Protein AF-A0A6A6HB95-F1 (afdb_monomer_lite)

Sequence (115 aa):
MAWLGVSHELHCIKMLRQWNYRDHYHPNLSESDHVHWDIHADHCLELLRSAALCHADTTLTTFRWDQKPKPMLNTKLAPHKCVKWQPLIASLEHRVVSEREMQNLINPLLLRESH

pLDDT: mean 89.29, std 9.5, range [40.06, 98.38]

Structure (mmCIF, N/CA/C/O backbone):
data_AF-A0A6A6HB95-F1
#
_entry.id   AF-A0A6A6HB95-F1
#
loop_
_atom_site.group_PDB
_atom_site.id
_atom_site.type_symbol
_atom_site.label_atom_id
_atom_site.label_alt_id
_atom_site.label_comp_id
_atom_site.label_asym_id
_atom_site.label_entity_id
_atom_site.label_seq_id
_atom_site.pdbx_PDB_ins_code
_atom_site.Cartn_x
_atom_site.Cartn_y
_atom_site.Cartn_z
_atom_site.occupancy
_atom_site.B_iso_or_equiv
_atom_site.auth_seq_id
_atom_site.auth_comp_id
_atom_site.auth_asym_id
_atom_site.auth_atom_id
_atom_site.pdbx_PDB_model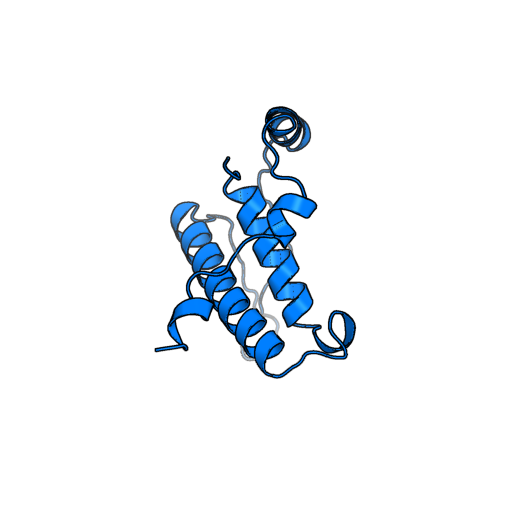_num
ATOM 1 N N . MET A 1 1 ? 20.758 -1.730 3.044 1.00 69.88 1 MET A N 1
ATOM 2 C CA . MET A 1 1 ? 19.669 -0.741 2.876 1.00 69.88 1 MET A CA 1
ATOM 3 C C . MET A 1 1 ? 18.345 -1.437 3.145 1.00 69.88 1 MET A C 1
ATOM 5 O O . MET A 1 1 ? 18.284 -2.639 2.915 1.00 69.88 1 MET A O 1
ATOM 9 N N . ALA A 1 2 ? 17.333 -0.743 3.671 1.00 80.44 2 ALA A N 1
ATOM 10 C CA . ALA A 1 2 ? 16.044 -1.354 4.004 1.00 80.44 2 ALA A CA 1
ATOM 11 C C . ALA A 1 2 ? 14.907 -0.325 3.962 1.00 80.44 2 ALA A C 1
ATOM 13 O O . ALA A 1 2 ? 15.114 0.842 4.289 1.00 80.44 2 ALA A O 1
ATOM 14 N N . TRP A 1 3 ? 13.707 -0.778 3.606 1.00 86.19 3 TRP A N 1
ATOM 15 C CA . TRP A 1 3 ? 12.466 -0.019 3.747 1.00 86.19 3 TRP A CA 1
ATOM 16 C C . TRP A 1 3 ? 11.720 -0.444 5.010 1.00 86.19 3 TRP A C 1
ATOM 18 O O . TRP A 1 3 ? 11.772 -1.609 5.406 1.00 86.19 3 TRP A O 1
ATOM 28 N N . LEU A 1 4 ? 10.988 0.490 5.625 1.00 90.50 4 LEU A N 1
ATOM 29 C CA . LEU A 1 4 ? 9.942 0.096 6.567 1.00 90.50 4 LEU A CA 1
ATOM 30 C C . LEU A 1 4 ? 8.796 -0.580 5.808 1.00 90.50 4 LEU A C 1
ATOM 32 O O . LEU A 1 4 ? 8.538 -0.241 4.652 1.00 90.50 4 LEU A O 1
ATOM 36 N N . GLY A 1 5 ? 8.062 -1.467 6.490 1.00 92.19 5 GLY A N 1
ATOM 37 C CA . GLY A 1 5 ? 6.896 -2.154 5.919 1.00 92.19 5 GLY A CA 1
ATOM 38 C C . GLY A 1 5 ? 5.918 -1.189 5.246 1.00 92.19 5 GLY A C 1
ATOM 39 O O . GLY A 1 5 ? 5.620 -1.353 4.070 1.00 92.19 5 GLY A O 1
ATOM 40 N N . VAL A 1 6 ? 5.561 -0.088 5.920 1.00 92.88 6 VAL A N 1
ATOM 41 C CA . VAL A 1 6 ? 4.650 0.936 5.374 1.00 92.88 6 VAL A CA 1
ATOM 42 C C . VAL A 1 6 ? 5.148 1.578 4.074 1.00 92.88 6 VAL A C 1
ATOM 44 O O . VAL A 1 6 ? 4.347 1.921 3.210 1.00 92.88 6 VAL A O 1
ATOM 47 N N . SER A 1 7 ? 6.464 1.726 3.890 1.00 91.31 7 SER A N 1
ATOM 48 C CA . SER A 1 7 ? 7.022 2.247 2.637 1.00 91.31 7 SER A CA 1
ATOM 49 C C . SER A 1 7 ? 6.813 1.252 1.496 1.00 91.31 7 SER A C 1
ATOM 51 O O . SER A 1 7 ? 6.429 1.653 0.399 1.00 91.31 7 SER A O 1
ATOM 53 N N . HIS A 1 8 ? 6.999 -0.044 1.764 1.00 92.25 8 HIS A N 1
ATOM 54 C CA . HIS A 1 8 ? 6.765 -1.084 0.768 1.00 92.25 8 HIS A CA 1
ATOM 55 C C . HIS A 1 8 ? 5.268 -1.281 0.485 1.00 92.25 8 HIS A C 1
ATOM 57 O O . HIS A 1 8 ? 4.881 -1.391 -0.673 1.00 92.25 8 HIS A O 1
ATOM 63 N N . GLU A 1 9 ? 4.412 -1.236 1.506 1.00 96.12 9 GLU A N 1
ATOM 64 C CA . GLU A 1 9 ? 2.953 -1.282 1.348 1.00 96.12 9 GLU A CA 1
ATOM 65 C C . GLU A 1 9 ? 2.450 -0.125 0.464 1.00 96.12 9 GLU A C 1
ATOM 67 O O . GLU A 1 9 ? 1.707 -0.350 -0.491 1.00 96.12 9 GLU A O 1
ATOM 72 N N . LEU A 1 10 ? 2.905 1.111 0.712 1.00 95.06 10 LEU A N 1
ATOM 73 C CA . LEU A 1 10 ? 2.531 2.278 -0.100 1.00 95.06 10 LEU A CA 1
ATOM 74 C C . LEU A 1 10 ? 3.062 2.197 -1.537 1.00 95.06 10 LEU A C 1
ATOM 76 O O . LEU A 1 10 ? 2.351 2.576 -2.472 1.00 95.06 10 LEU A O 1
ATOM 80 N N . HIS A 1 11 ? 4.279 1.679 -1.729 1.00 92.81 11 HIS A N 1
ATOM 81 C CA . HIS A 1 11 ? 4.803 1.354 -3.059 1.00 92.81 11 HIS A CA 1
ATOM 82 C C . HIS A 1 11 ? 3.896 0.350 -3.775 1.00 92.81 11 HIS A C 1
ATOM 84 O O . HIS A 1 11 ? 3.470 0.610 -4.897 1.00 92.81 11 HIS A O 1
ATOM 90 N N . CYS A 1 12 ? 3.515 -0.743 -3.109 1.00 96.69 12 CYS A N 1
ATOM 91 C CA . CYS A 1 12 ? 2.628 -1.759 -3.675 1.00 96.69 12 CYS A CA 1
ATOM 92 C C . CYS A 1 12 ? 1.272 -1.170 -4.085 1.00 96.69 12 CYS A C 1
ATOM 94 O O . CYS A 1 12 ? 0.794 -1.428 -5.187 1.00 96.69 12 CYS A O 1
ATOM 96 N N . ILE A 1 13 ? 0.678 -0.313 -3.248 1.00 98.12 13 ILE A N 1
ATOM 97 C CA . ILE A 1 13 ? -0.579 0.381 -3.569 1.00 98.12 13 ILE A CA 1
ATOM 98 C C . ILE A 1 13 ? -0.422 1.265 -4.816 1.00 98.12 13 ILE A C 1
ATOM 100 O O . ILE A 1 13 ? -1.295 1.260 -5.688 1.00 98.12 13 ILE A O 1
ATOM 104 N N . LYS A 1 14 ? 0.685 2.013 -4.934 1.00 96.19 14 LYS A N 1
ATOM 105 C CA . LYS A 1 14 ? 0.984 2.826 -6.125 1.00 96.19 14 LYS A CA 1
ATOM 106 C C . LYS A 1 14 ? 1.101 1.949 -7.376 1.00 96.19 14 LYS A C 1
ATOM 108 O O . LYS A 1 14 ? 0.469 2.277 -8.379 1.00 96.19 14 LYS A O 1
ATOM 113 N N . MET A 1 15 ? 1.856 0.852 -7.306 1.00 95.06 15 MET A N 1
ATOM 114 C CA . MET A 1 15 ? 2.068 -0.067 -8.431 1.00 95.06 15 MET A CA 1
ATOM 115 C C . MET A 1 15 ? 0.758 -0.711 -8.888 1.00 95.06 15 MET A C 1
ATOM 117 O O . MET A 1 15 ? 0.427 -0.652 -10.068 1.00 95.06 15 MET A O 1
ATOM 121 N N . LEU A 1 16 ? -0.050 -1.227 -7.957 1.00 97.75 16 LEU A N 1
ATOM 122 C CA . LEU A 1 16 ? -1.357 -1.813 -8.272 1.00 97.75 16 LEU A CA 1
ATOM 123 C C . LEU A 1 16 ? -2.320 -0.786 -8.870 1.00 97.75 16 LEU A C 1
ATOM 125 O O . LEU A 1 16 ? -3.060 -1.097 -9.802 1.00 97.75 16 LEU A O 1
ATOM 129 N N . ARG A 1 17 ? -2.296 0.463 -8.385 1.00 97.62 17 ARG A N 1
ATOM 130 C CA . ARG A 1 17 ? -3.083 1.545 -8.988 1.00 97.62 17 ARG A CA 1
ATOM 131 C C . ARG A 1 17 ? -2.638 1.815 -10.424 1.00 97.62 17 ARG A C 1
ATOM 133 O O . ARG A 1 17 ? -3.493 1.972 -11.288 1.00 97.62 17 ARG A O 1
ATOM 140 N N . GLN A 1 18 ? -1.334 1.883 -10.683 1.00 96.06 18 GLN A N 1
ATOM 141 C CA . GLN A 1 18 ? -0.813 2.087 -12.035 1.00 96.06 18 GLN A CA 1
ATOM 142 C C . GLN A 1 18 ? -1.162 0.919 -12.959 1.00 96.06 18 GLN A C 1
ATOM 144 O O . GLN A 1 18 ? -1.604 1.162 -14.078 1.00 96.06 18 GLN A O 1
ATOM 149 N N . TRP A 1 19 ? -1.095 -0.317 -12.462 1.00 96.25 19 TRP A N 1
ATOM 150 C CA . TRP A 1 19 ? -1.485 -1.509 -13.213 1.00 96.25 19 TRP A CA 1
ATOM 151 C C . TRP A 1 19 ? -2.985 -1.554 -13.546 1.00 96.25 19 TRP A C 1
ATOM 153 O O . TRP A 1 19 ? -3.379 -1.844 -14.678 1.00 96.25 19 TRP A O 1
ATOM 163 N N . ASN A 1 20 ? -3.844 -1.174 -12.593 1.00 97.06 20 ASN A N 1
ATOM 164 C CA . ASN A 1 20 ? -5.290 -1.087 -12.816 1.00 97.06 20 ASN A CA 1
ATOM 165 C C . ASN A 1 20 ? -5.661 -0.046 -13.889 1.00 97.06 20 ASN A C 1
ATOM 167 O O . ASN A 1 20 ? -6.658 -0.206 -14.586 1.00 97.06 20 ASN A O 1
ATOM 171 N N . TYR A 1 21 ? -4.853 1.006 -14.035 1.00 96.56 21 TYR A N 1
ATOM 172 C CA . TYR A 1 21 ? -5.017 2.049 -15.051 1.00 96.56 21 TYR A CA 1
ATOM 173 C C . TYR A 1 21 ? -3.851 2.043 -16.053 1.00 96.56 21 TYR A C 1
ATOM 175 O O . TYR A 1 21 ? -3.365 3.105 -16.454 1.00 96.56 21 TYR A O 1
ATOM 183 N N . ARG A 1 22 ? -3.383 0.849 -16.440 1.00 95.12 22 ARG A N 1
ATOM 184 C CA . ARG A 1 22 ? -2.190 0.676 -17.286 1.00 95.12 22 ARG A CA 1
ATOM 185 C C . ARG A 1 22 ? -2.285 1.393 -18.628 1.00 95.12 22 ARG A C 1
ATOM 187 O O . ARG A 1 22 ? -1.294 1.962 -19.051 1.00 95.12 22 ARG A O 1
ATOM 194 N N . ASP A 1 23 ? -3.468 1.492 -19.228 1.00 94.31 23 ASP A N 1
ATOM 195 C CA . ASP A 1 23 ? -3.642 2.206 -20.503 1.00 94.31 23 ASP A CA 1
ATOM 196 C C . ASP A 1 23 ? -3.293 3.703 -20.382 1.00 94.31 23 ASP A C 1
ATOM 198 O O . ASP A 1 23 ? -2.875 4.336 -21.347 1.00 94.31 23 ASP A O 1
ATOM 202 N N . HIS A 1 24 ? -3.437 4.279 -19.182 1.00 95.38 24 HIS A N 1
ATOM 203 C CA . HIS A 1 24 ? -3.071 5.666 -18.897 1.00 95.38 24 HIS A CA 1
ATOM 204 C C . HIS A 1 24 ? -1.606 5.813 -18.463 1.00 95.38 24 HIS A C 1
ATOM 206 O O . HIS A 1 24 ? -0.930 6.744 -18.895 1.00 95.38 24 HIS A O 1
ATOM 212 N N . TYR A 1 25 ? -1.118 4.926 -17.591 1.00 94.62 25 TYR A N 1
ATOM 213 C CA . TYR A 1 25 ? 0.228 5.036 -17.010 1.00 94.62 25 TYR A CA 1
ATOM 214 C C . TYR A 1 25 ? 1.329 4.405 -17.869 1.00 94.62 25 TYR A C 1
ATOM 216 O O . TYR A 1 25 ? 2.488 4.806 -17.773 1.00 94.62 25 TYR A O 1
ATOM 224 N N . HIS A 1 26 ? 0.966 3.444 -18.712 1.00 93.00 26 HIS A N 1
ATOM 225 C CA . HIS A 1 26 ? 1.865 2.612 -19.498 1.00 93.00 26 HIS A CA 1
ATOM 226 C C . HIS A 1 26 ? 1.280 2.320 -20.900 1.00 93.00 26 HIS A C 1
ATOM 228 O O . HIS A 1 26 ? 1.083 1.161 -21.259 1.00 93.00 26 HIS A O 1
ATOM 234 N N . PRO A 1 27 ? 0.998 3.352 -21.722 1.00 90.44 27 PRO A N 1
ATOM 235 C CA . PRO A 1 27 ? 0.258 3.195 -22.980 1.00 90.44 27 PRO A CA 1
ATOM 236 C C . PRO A 1 27 ? 0.963 2.358 -24.065 1.00 90.44 27 PRO A C 1
ATOM 238 O O . PRO A 1 27 ? 0.342 2.053 -25.074 1.00 90.44 27 PRO A O 1
ATOM 241 N N . ASN A 1 28 ? 2.239 1.997 -23.886 1.00 93.31 28 ASN A N 1
ATOM 242 C CA . ASN A 1 28 ? 3.064 1.316 -24.892 1.00 93.31 28 ASN A CA 1
ATOM 243 C C . ASN A 1 28 ? 3.948 0.220 -24.266 1.00 93.31 28 ASN A C 1
ATOM 245 O O . ASN A 1 28 ? 5.161 0.214 -24.472 1.00 93.31 28 ASN A O 1
ATOM 249 N N . LEU A 1 29 ? 3.371 -0.658 -23.443 1.00 92.12 29 LEU A N 1
ATOM 250 C CA . LEU A 1 29 ? 4.117 -1.781 -22.867 1.00 92.12 29 LEU A CA 1
ATOM 251 C C . LEU A 1 29 ? 4.441 -2.821 -23.941 1.00 92.12 29 LEU A C 1
ATOM 253 O O . LEU A 1 29 ? 3.590 -3.179 -24.754 1.00 92.12 29 LEU A O 1
ATOM 257 N N . SER A 1 30 ? 5.674 -3.321 -23.927 1.00 93.62 30 SER A N 1
ATOM 258 C CA . SER A 1 30 ? 6.018 -4.543 -24.653 1.00 93.62 30 SER A CA 1
ATOM 259 C C . SER A 1 30 ? 5.439 -5.776 -23.948 1.00 93.62 30 SER A C 1
ATOM 261 O O . SER A 1 30 ? 5.085 -5.717 -22.770 1.00 93.62 30 SER A O 1
ATOM 263 N N . GLU A 1 31 ? 5.394 -6.922 -24.634 1.00 91.31 31 GLU A N 1
ATOM 264 C CA . GLU A 1 31 ? 5.013 -8.215 -24.034 1.00 91.31 31 GLU A CA 1
ATOM 265 C C . GLU A 1 31 ? 5.851 -8.526 -22.778 1.00 91.31 31 GLU A C 1
ATOM 267 O O . GLU A 1 31 ? 5.319 -8.904 -21.737 1.00 91.31 31 GLU A O 1
ATOM 272 N N . SER A 1 32 ? 7.165 -8.286 -22.839 1.00 89.38 32 SER A N 1
ATOM 273 C CA . SER A 1 32 ? 8.059 -8.470 -21.692 1.00 89.38 32 SER A CA 1
ATOM 274 C C . SER A 1 32 ? 7.754 -7.515 -20.542 1.00 89.38 32 SER A C 1
ATOM 276 O O . SER A 1 32 ? 7.860 -7.908 -19.380 1.00 89.38 32 SER A O 1
ATOM 278 N N . ASP A 1 33 ? 7.348 -6.276 -20.838 1.00 90.88 33 ASP A N 1
ATOM 279 C CA . ASP A 1 33 ? 6.957 -5.348 -19.780 1.00 90.88 33 ASP A CA 1
ATOM 280 C C . ASP A 1 33 ? 5.642 -5.798 -19.134 1.00 90.88 33 ASP A C 1
ATOM 282 O O . ASP A 1 33 ? 5.513 -5.732 -17.915 1.00 90.88 33 ASP A O 1
ATOM 286 N N . HIS A 1 34 ? 4.687 -6.308 -19.918 1.00 92.31 34 HIS A N 1
ATOM 287 C CA . HIS A 1 34 ? 3.447 -6.879 -19.387 1.00 92.31 34 HIS A CA 1
ATOM 288 C C . HIS A 1 34 ? 3.727 -8.006 -18.387 1.00 92.31 34 HIS A C 1
ATOM 290 O O . HIS A 1 34 ? 3.246 -7.939 -17.257 1.00 92.31 34 HIS A O 1
ATOM 296 N N . VAL A 1 35 ? 4.579 -8.970 -18.750 1.00 91.38 35 VAL A N 1
ATOM 297 C CA . VAL A 1 35 ? 4.988 -10.062 -17.849 1.00 91.38 35 VAL A CA 1
ATOM 298 C C . VAL A 1 35 ? 5.658 -9.523 -16.580 1.00 91.38 35 VAL A C 1
ATOM 300 O O . VAL A 1 35 ? 5.339 -9.964 -15.474 1.00 91.38 35 VAL A O 1
ATOM 303 N N . HIS A 1 36 ? 6.554 -8.536 -16.706 1.00 90.31 36 HIS A N 1
ATOM 304 C CA . HIS A 1 36 ? 7.179 -7.892 -15.548 1.00 90.31 36 HIS A CA 1
ATOM 305 C C . HIS A 1 36 ? 6.137 -7.284 -14.598 1.00 90.31 36 HIS A C 1
ATOM 307 O O . HIS A 1 36 ? 6.210 -7.496 -13.386 1.00 90.31 36 HIS A O 1
ATOM 313 N N . TRP A 1 37 ? 5.169 -6.541 -15.139 1.00 93.19 37 TRP A N 1
ATOM 314 C CA . TRP A 1 37 ? 4.121 -5.885 -14.359 1.00 93.19 37 TRP A CA 1
ATOM 315 C C . TRP A 1 37 ? 3.155 -6.872 -13.708 1.00 93.19 37 TRP A C 1
ATOM 317 O O . TRP A 1 37 ? 2.777 -6.648 -12.559 1.00 93.19 37 TRP A O 1
ATOM 327 N N . ASP A 1 38 ? 2.806 -7.967 -14.382 1.00 93.00 38 ASP A N 1
ATOM 328 C CA . ASP A 1 38 ? 1.961 -9.022 -13.815 1.00 93.00 38 ASP A CA 1
ATOM 329 C C . ASP A 1 38 ? 2.639 -9.712 -12.626 1.00 93.00 38 ASP A C 1
ATOM 331 O O . ASP A 1 38 ? 2.041 -9.841 -11.555 1.00 93.00 38 ASP A O 1
ATOM 335 N N . ILE A 1 39 ? 3.920 -10.072 -12.764 1.00 93.31 39 ILE A N 1
ATOM 336 C CA . ILE A 1 39 ? 4.714 -10.640 -11.663 1.00 93.31 39 ILE A CA 1
ATOM 337 C C . ILE A 1 39 ? 4.819 -9.644 -10.500 1.00 93.31 39 ILE A C 1
ATOM 339 O O . ILE A 1 39 ? 4.715 -10.027 -9.332 1.00 93.31 39 ILE A O 1
ATOM 343 N N . HIS A 1 40 ? 5.020 -8.354 -10.794 1.00 93.19 40 HIS A N 1
ATOM 344 C CA . HIS A 1 40 ? 5.080 -7.326 -9.754 1.00 93.19 40 HIS A CA 1
ATOM 345 C C . HIS A 1 40 ? 3.723 -7.175 -9.056 1.00 93.19 40 HIS A C 1
ATOM 347 O O . HIS A 1 40 ? 3.671 -7.113 -7.829 1.00 93.19 40 HIS A O 1
ATOM 353 N N . ALA A 1 41 ? 2.617 -7.171 -9.800 1.00 95.94 41 ALA A N 1
ATOM 354 C CA . ALA A 1 41 ? 1.276 -7.077 -9.236 1.00 95.94 41 ALA A CA 1
ATOM 355 C C . ALA A 1 41 ? 0.968 -8.248 -8.287 1.00 95.94 41 ALA A C 1
ATOM 357 O O . ALA A 1 41 ? 0.478 -8.009 -7.182 1.00 95.94 41 ALA A O 1
ATOM 358 N N . ASP A 1 42 ? 1.315 -9.482 -8.666 1.00 95.94 42 ASP A N 1
ATOM 359 C CA . ASP A 1 42 ? 1.159 -10.667 -7.812 1.00 95.94 42 ASP A CA 1
ATOM 360 C C . ASP A 1 42 ? 1.986 -10.552 -6.518 1.00 95.94 42 ASP A C 1
ATOM 362 O O . ASP A 1 42 ? 1.453 -10.680 -5.412 1.00 95.94 42 ASP A O 1
ATOM 366 N N . HIS A 1 43 ? 3.262 -10.161 -6.633 1.00 95.06 43 HIS A N 1
ATOM 367 C CA . HIS A 1 43 ? 4.121 -9.886 -5.477 1.00 95.06 43 HIS A CA 1
ATOM 368 C C . HIS A 1 43 ? 3.527 -8.822 -4.540 1.00 95.06 43 HIS A C 1
ATOM 370 O O . HIS A 1 43 ? 3.529 -8.987 -3.317 1.00 95.06 43 HIS A O 1
ATOM 376 N N . CYS A 1 44 ? 3.007 -7.727 -5.104 1.00 97.31 44 CYS A N 1
ATOM 377 C CA . CYS A 1 44 ? 2.376 -6.652 -4.345 1.00 97.31 44 CYS A CA 1
ATOM 378 C C . CYS A 1 44 ? 1.133 -7.133 -3.591 1.00 97.31 44 CYS A C 1
ATOM 380 O O . CYS A 1 44 ? 0.945 -6.766 -2.430 1.00 97.31 44 CYS A O 1
ATOM 382 N N . LEU A 1 45 ? 0.285 -7.944 -4.230 1.00 98.31 45 LEU A N 1
ATOM 383 C CA . LEU A 1 45 ? -0.910 -8.504 -3.600 1.00 98.31 45 LEU A CA 1
ATOM 384 C C . LEU A 1 45 ? -0.546 -9.429 -2.441 1.00 98.31 45 LEU A C 1
ATOM 386 O O . LEU A 1 45 ? -1.127 -9.304 -1.361 1.00 98.31 45 LEU A O 1
ATOM 390 N N . GLU A 1 46 ? 0.441 -10.302 -2.626 1.00 97.94 46 GLU A N 1
ATOM 391 C CA . GLU A 1 46 ? 0.870 -11.225 -1.579 1.00 97.94 46 GLU A CA 1
ATOM 392 C C . GLU A 1 46 ? 1.506 -10.494 -0.390 1.00 97.94 46 GLU A C 1
ATOM 394 O O . GLU A 1 46 ? 1.221 -10.808 0.770 1.00 97.94 46 GLU A O 1
ATOM 399 N N . LEU A 1 47 ? 2.293 -9.447 -0.656 1.00 97.81 47 LEU A N 1
ATOM 400 C CA . LEU A 1 47 ? 2.846 -8.604 0.397 1.00 97.81 47 LEU A CA 1
ATOM 401 C C . LEU A 1 47 ? 1.751 -7.914 1.212 1.00 97.81 47 LEU A C 1
ATOM 403 O O . LEU A 1 47 ? 1.778 -7.962 2.444 1.00 97.81 47 LEU A O 1
ATOM 407 N N . LEU A 1 48 ? 0.782 -7.284 0.542 1.00 98.38 48 LEU A N 1
ATOM 408 C CA . LEU A 1 48 ? -0.323 -6.594 1.208 1.00 98.38 48 LEU A CA 1
ATOM 409 C C . LEU A 1 48 ? -1.203 -7.574 1.992 1.00 98.38 48 LEU A C 1
ATOM 411 O O . LEU A 1 48 ? -1.604 -7.270 3.116 1.00 98.38 48 LEU A O 1
ATOM 415 N N . ARG A 1 49 ? -1.453 -8.773 1.450 1.00 98.06 49 ARG A N 1
ATOM 416 C CA . ARG A 1 49 ? -2.161 -9.853 2.150 1.00 98.06 49 ARG A CA 1
ATOM 417 C C . ARG A 1 49 ? -1.422 -10.256 3.425 1.00 98.06 49 ARG A C 1
ATOM 419 O O . ARG A 1 49 ? -2.040 -10.334 4.488 1.00 98.06 49 ARG A O 1
ATOM 426 N N . SER A 1 50 ? -0.111 -10.490 3.343 1.00 98.25 50 SER A N 1
ATOM 427 C CA . SER A 1 50 ? 0.701 -10.843 4.510 1.00 98.25 50 SER A CA 1
ATOM 428 C C . SER A 1 50 ? 0.705 -9.725 5.554 1.00 98.25 50 SER A C 1
ATOM 430 O O . SER A 1 50 ? 0.533 -10.009 6.737 1.00 98.25 50 SER A O 1
ATOM 432 N N . ALA A 1 51 ? 0.859 -8.463 5.145 1.00 97.75 51 ALA A N 1
ATOM 433 C CA . ALA A 1 51 ? 0.819 -7.319 6.055 1.00 97.75 51 ALA A CA 1
ATOM 434 C C . ALA A 1 51 ? -0.546 -7.193 6.752 1.00 97.75 51 ALA A C 1
ATOM 436 O O . ALA A 1 51 ? -0.603 -6.998 7.967 1.00 97.75 51 ALA A O 1
ATOM 437 N N . ALA A 1 52 ? -1.644 -7.384 6.013 1.00 97.12 52 ALA A N 1
ATOM 438 C CA . ALA A 1 52 ? -2.997 -7.352 6.562 1.00 97.12 52 ALA A CA 1
ATOM 439 C C . ALA A 1 52 ? -3.216 -8.433 7.632 1.00 97.12 52 ALA A C 1
ATOM 441 O O . ALA A 1 52 ? -3.794 -8.149 8.681 1.00 97.12 52 ALA A O 1
ATOM 442 N N . LEU A 1 53 ? -2.714 -9.651 7.407 1.00 97.25 53 LEU A N 1
ATOM 443 C CA . LEU A 1 53 ? -2.787 -10.724 8.401 1.00 97.25 53 LEU A CA 1
ATOM 444 C C . LEU A 1 53 ? -1.897 -10.469 9.622 1.00 97.25 53 LEU A C 1
ATOM 446 O O . LEU A 1 53 ? -2.297 -10.796 10.735 1.00 97.25 53 LEU A O 1
ATOM 450 N N . CYS A 1 54 ? -0.712 -9.886 9.430 1.00 97.31 54 CYS A N 1
ATOM 451 C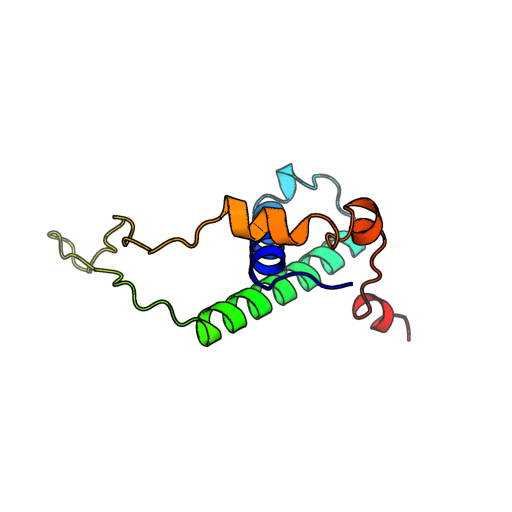 CA . CYS A 1 54 ? 0.211 -9.584 10.524 1.00 97.31 54 CYS A CA 1
ATOM 452 C C . CYS A 1 54 ? -0.284 -8.442 11.418 1.00 97.31 54 CYS A C 1
ATOM 454 O O . CYS A 1 54 ? -0.123 -8.504 12.635 1.00 97.31 54 CYS A O 1
ATOM 456 N N . HIS A 1 55 ? -0.860 -7.390 10.831 1.00 94.25 55 HIS A N 1
ATOM 457 C CA . HIS A 1 55 ? -1.339 -6.228 11.581 1.00 94.25 55 HIS A CA 1
ATOM 458 C C . HIS A 1 55 ? -2.770 -6.392 12.102 1.00 94.25 55 HIS A C 1
ATOM 460 O O . HIS A 1 55 ? -3.102 -5.748 13.093 1.00 94.25 55 HIS A O 1
ATOM 466 N N . ALA A 1 56 ? -3.583 -7.240 11.459 1.00 94.00 56 ALA A N 1
ATOM 467 C CA . ALA A 1 56 ? -4.960 -7.571 11.825 1.00 94.00 56 ALA A CA 1
ATOM 468 C C . ALA A 1 56 ? -5.796 -6.343 12.241 1.00 94.00 56 ALA A C 1
ATOM 470 O O . ALA A 1 56 ? -6.004 -6.076 13.426 1.00 94.00 56 ALA A O 1
ATOM 471 N N . ASP A 1 57 ? -6.300 -5.594 11.256 1.00 91.50 57 ASP A N 1
ATOM 472 C CA . ASP A 1 57 ? -7.162 -4.441 11.525 1.00 91.50 57 ASP A CA 1
ATOM 473 C C . ASP A 1 57 ? -8.473 -4.881 12.202 1.00 91.50 57 ASP A C 1
ATOM 475 O O . ASP A 1 57 ? -9.264 -5.643 11.647 1.00 91.50 57 ASP A O 1
ATOM 479 N N . THR A 1 58 ? -8.693 -4.398 13.425 1.00 92.00 58 THR A N 1
ATOM 480 C CA . THR A 1 58 ? -9.868 -4.720 14.247 1.00 92.00 58 THR A CA 1
ATOM 481 C C . THR A 1 58 ? -11.009 -3.713 14.089 1.00 92.00 58 THR A C 1
ATOM 483 O O . THR A 1 58 ? -12.018 -3.802 14.793 1.00 92.00 58 THR A O 1
ATOM 486 N N . THR A 1 59 ? -10.884 -2.742 13.180 1.00 92.12 59 THR A N 1
ATOM 487 C CA . THR A 1 59 ? -11.961 -1.795 12.884 1.00 92.12 59 THR A CA 1
ATOM 488 C C . THR A 1 59 ? -13.175 -2.493 12.267 1.00 92.12 59 THR A C 1
ATOM 490 O O . THR A 1 59 ? -13.078 -3.410 11.452 1.00 92.12 59 THR A O 1
ATOM 493 N N . LEU A 1 60 ? -14.371 -2.065 12.681 1.00 90.75 60 LEU A N 1
ATOM 494 C CA . LEU A 1 60 ? -15.611 -2.713 12.268 1.00 90.75 60 LEU A CA 1
ATOM 495 C C . LEU A 1 60 ? -16.081 -2.199 10.910 1.00 90.75 60 LEU A C 1
ATOM 497 O O . LEU A 1 60 ? -16.533 -1.059 10.777 1.00 90.75 60 LEU A O 1
ATOM 501 N N . THR A 1 61 ? -16.097 -3.095 9.929 1.00 91.00 61 THR A N 1
ATOM 502 C CA . THR A 1 61 ? -16.898 -2.912 8.718 1.00 91.00 61 THR A CA 1
ATOM 503 C C . THR A 1 61 ? -18.341 -3.300 9.020 1.00 91.00 61 THR A C 1
ATOM 505 O O . THR A 1 61 ? -18.623 -4.430 9.416 1.00 91.00 61 THR A O 1
ATOM 508 N N . THR A 1 62 ? -19.266 -2.355 8.858 1.00 92.12 62 THR A N 1
ATOM 509 C CA . THR A 1 62 ? -20.684 -2.569 9.182 1.00 92.12 62 THR A CA 1
ATOM 510 C C . THR A 1 62 ? -21.522 -2.762 7.924 1.00 92.12 62 THR A C 1
ATOM 512 O O . THR A 1 62 ? -21.219 -2.229 6.856 1.00 92.12 62 THR A O 1
ATOM 515 N N . PHE A 1 63 ? -22.609 -3.515 8.058 1.00 93.38 63 PHE A N 1
ATOM 516 C CA . PHE A 1 63 ? -23.593 -3.739 7.004 1.00 93.38 63 PHE A CA 1
ATOM 517 C C . PHE A 1 63 ? -24.943 -3.200 7.466 1.00 93.38 63 PHE A C 1
ATOM 519 O O . PHE A 1 63 ? -25.254 -3.230 8.657 1.00 93.38 63 PHE A O 1
ATOM 526 N N . ARG A 1 64 ? -25.746 -2.694 6.530 1.00 90.44 64 ARG A N 1
ATOM 527 C CA . ARG A 1 64 ? -27.096 -2.196 6.807 1.00 90.44 64 ARG A CA 1
ATOM 528 C C . ARG A 1 64 ? -28.117 -2.876 5.913 1.00 90.44 64 ARG A C 1
ATOM 530 O O . ARG A 1 64 ? -27.830 -3.181 4.759 1.00 90.44 64 ARG A O 1
ATOM 537 N N . TRP A 1 65 ? -29.319 -3.040 6.437 1.00 91.38 65 TRP A N 1
ATOM 538 C CA . TRP A 1 65 ? -30.485 -3.410 5.649 1.00 91.38 65 TRP A CA 1
ATOM 539 C C . TRP A 1 65 ? -31.226 -2.121 5.289 1.00 91.38 65 TRP A C 1
ATOM 541 O O . TRP A 1 65 ? -31.662 -1.391 6.178 1.00 91.38 65 TRP A O 1
ATOM 551 N N . ASP A 1 66 ? -31.310 -1.799 4.001 1.00 82.62 66 ASP A N 1
ATOM 552 C CA . ASP A 1 66 ? -32.409 -0.982 3.478 1.00 82.62 66 ASP A CA 1
ATOM 553 C C . ASP A 1 66 ? -33.471 -1.940 2.907 1.00 82.62 66 ASP A C 1
ATOM 555 O O . ASP A 1 66 ? -33.288 -3.151 2.994 1.00 82.62 66 ASP A O 1
ATOM 559 N N . GLN A 1 67 ? -34.604 -1.460 2.386 1.00 86.75 67 GLN A N 1
ATOM 560 C CA . GLN A 1 67 ? -35.738 -2.290 1.914 1.00 86.75 67 GLN A CA 1
ATOM 561 C C . GLN A 1 67 ? -35.411 -3.222 0.715 1.00 86.75 67 GLN A C 1
ATOM 563 O O . GLN A 1 67 ? -36.284 -3.594 -0.066 1.00 86.75 67 GLN A O 1
ATOM 568 N N . LYS A 1 68 ? -34.142 -3.578 0.526 1.00 85.31 68 LYS A N 1
ATOM 569 C CA . LYS A 1 68 ? -33.612 -4.469 -0.490 1.00 85.31 68 LYS A CA 1
ATOM 570 C C . LYS A 1 68 ? -33.513 -5.906 0.024 1.00 85.31 68 LYS A C 1
ATOM 572 O O . LYS A 1 68 ? -33.368 -6.146 1.220 1.00 85.31 68 LYS A O 1
ATOM 577 N N . PRO A 1 69 ? -33.495 -6.886 -0.893 1.00 90.88 69 PRO A N 1
ATOM 578 C CA . PRO A 1 69 ? -33.420 -8.305 -0.544 1.00 90.88 69 PRO A CA 1
ATOM 579 C C . PRO A 1 69 ? -32.065 -8.754 0.036 1.00 90.88 69 PRO A C 1
ATOM 581 O O . PRO A 1 69 ? -31.924 -9.917 0.407 1.00 90.88 69 PRO A O 1
ATOM 584 N N . LYS A 1 70 ? -31.045 -7.885 0.075 1.00 92.62 70 LYS A N 1
ATOM 585 C CA . LYS A 1 70 ? -29.688 -8.199 0.553 1.00 92.62 70 LYS A CA 1
ATOM 586 C C . LYS A 1 70 ? -29.124 -7.029 1.368 1.00 92.62 70 LYS A C 1
ATOM 588 O O . LYS A 1 70 ? -29.422 -5.882 1.027 1.00 92.62 70 LYS A O 1
ATOM 593 N N . PRO A 1 71 ? -28.280 -7.289 2.385 1.00 91.38 71 PRO A N 1
ATOM 594 C CA . PRO A 1 71 ? -27.635 -6.228 3.141 1.00 91.38 71 PRO A CA 1
ATOM 595 C C . PRO A 1 71 ? -26.630 -5.487 2.256 1.00 91.38 71 PRO A C 1
ATOM 597 O O . PRO A 1 71 ? -25.991 -6.065 1.376 1.00 91.38 71 PRO A O 1
ATOM 600 N N . MET A 1 72 ? -26.476 -4.195 2.512 1.00 91.88 72 MET A N 1
ATOM 601 C CA . MET A 1 72 ? -25.526 -3.332 1.826 1.00 91.88 72 MET A CA 1
ATOM 602 C C . MET A 1 72 ? -24.352 -2.996 2.738 1.00 91.88 72 MET A C 1
ATOM 604 O O . MET A 1 72 ? -24.526 -2.771 3.938 1.00 91.88 72 MET A O 1
ATOM 608 N N . LEU A 1 73 ? -23.160 -2.894 2.152 1.00 91.12 73 LEU A N 1
ATOM 609 C CA . LEU A 1 73 ? -21.988 -2.354 2.832 1.00 91.12 73 LEU A CA 1
ATOM 610 C C . LEU A 1 73 ? -22.274 -0.924 3.311 1.00 91.12 73 LEU A C 1
ATOM 612 O O . LEU A 1 73 ? -22.743 -0.075 2.544 1.00 91.12 73 LEU A O 1
ATOM 616 N N . ASN A 1 74 ? -21.973 -0.635 4.574 1.00 89.12 74 ASN A N 1
ATOM 617 C CA . ASN A 1 74 ? -21.932 0.737 5.043 1.00 89.12 74 ASN A CA 1
ATOM 618 C C . ASN A 1 74 ?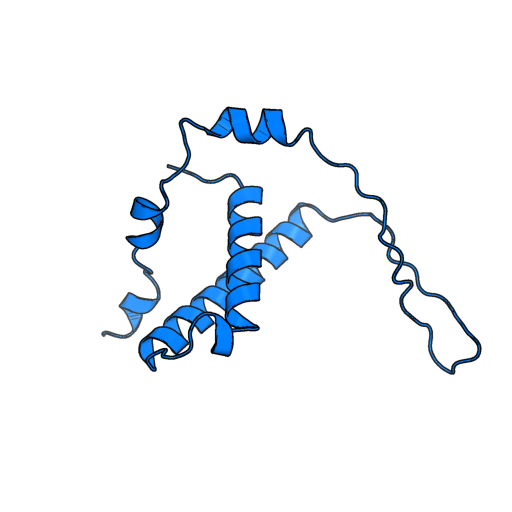 -20.635 1.390 4.556 1.00 89.12 74 ASN A C 1
ATOM 620 O O . ASN A 1 74 ? -19.557 1.096 5.053 1.00 89.12 74 ASN A O 1
ATOM 624 N N . THR A 1 75 ? -20.751 2.298 3.591 1.00 87.19 75 THR A N 1
ATOM 625 C CA . THR A 1 75 ? -19.612 2.986 2.966 1.00 87.19 75 THR A CA 1
ATOM 626 C C . THR A 1 75 ? -18.988 4.078 3.838 1.00 87.19 75 THR A C 1
ATOM 628 O O . THR A 1 75 ? -18.056 4.748 3.398 1.00 87.19 75 THR A O 1
ATOM 631 N N . LYS A 1 76 ? -19.499 4.306 5.057 1.00 87.31 76 LYS A N 1
ATOM 632 C CA . LYS A 1 76 ? -18.844 5.203 6.013 1.00 87.31 76 LYS A CA 1
ATOM 633 C C . LYS A 1 76 ? -17.497 4.606 6.410 1.00 87.31 76 LYS A C 1
ATOM 635 O O . LYS A 1 76 ? -17.440 3.458 6.841 1.00 87.31 76 LYS A O 1
ATOM 640 N N . LEU A 1 77 ? -16.441 5.407 6.287 1.00 81.69 77 LEU A N 1
ATOM 641 C CA . LEU A 1 77 ? -15.095 5.011 6.687 1.00 81.69 77 LEU A CA 1
ATOM 642 C C . LEU A 1 77 ? -15.076 4.661 8.176 1.00 81.69 77 LEU A C 1
ATOM 644 O O . LEU A 1 77 ? -15.571 5.431 9.006 1.00 81.69 77 LEU A O 1
ATOM 648 N N . ALA A 1 78 ? -14.500 3.506 8.502 1.00 85.88 78 ALA A N 1
ATOM 649 C CA . ALA A 1 78 ? -14.221 3.164 9.882 1.00 85.88 78 ALA A CA 1
ATOM 650 C C . ALA A 1 78 ? -13.113 4.095 10.415 1.00 85.88 78 ALA A C 1
ATOM 652 O O . ALA A 1 78 ? -12.179 4.432 9.684 1.00 85.88 78 ALA A O 1
ATOM 653 N N . PRO A 1 79 ? -13.208 4.577 11.663 1.00 88.00 79 PRO A N 1
ATOM 654 C CA . PRO A 1 79 ? -12.155 5.401 12.235 1.00 88.00 79 PRO A CA 1
ATOM 655 C C . PRO A 1 79 ? -10.913 4.546 12.517 1.00 88.00 79 PRO A C 1
ATOM 657 O O . PRO A 1 79 ? -10.988 3.572 13.263 1.00 88.00 79 PRO A O 1
ATOM 660 N N . HIS A 1 80 ? -9.760 4.951 11.981 1.00 89.00 80 HIS A N 1
ATOM 661 C CA . HIS A 1 80 ? -8.461 4.343 12.282 1.00 89.00 80 HIS A CA 1
ATOM 662 C C . HIS A 1 80 ? -7.626 5.277 13.167 1.00 89.00 80 HIS A C 1
ATOM 664 O O . HIS A 1 80 ? -7.697 6.503 13.051 1.00 89.00 80 HIS A O 1
ATOM 670 N N . LYS A 1 81 ? -6.798 4.706 14.048 1.00 89.00 81 LYS A N 1
ATOM 671 C CA . LYS A 1 81 ? -5.830 5.476 14.839 1.00 89.00 81 LYS A CA 1
ATOM 672 C C . LYS A 1 81 ? -4.512 5.582 14.078 1.00 89.00 81 LYS A C 1
ATOM 674 O O . LYS A 1 81 ? -3.780 4.605 13.962 1.00 89.00 81 LYS A O 1
ATOM 679 N N . CYS A 1 82 ? -4.187 6.780 13.610 1.00 90.50 82 CYS A N 1
ATOM 680 C CA . CYS A 1 82 ? -2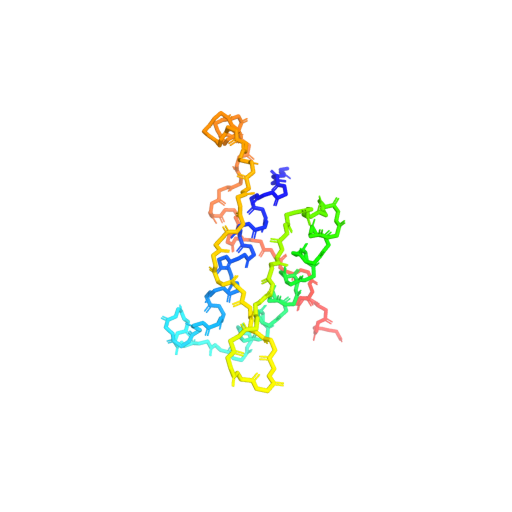.943 7.020 12.889 1.00 90.50 82 CYS A CA 1
ATOM 681 C C . CYS A 1 82 ? -1.731 7.110 13.827 1.00 90.50 82 CYS A C 1
ATOM 683 O O . CYS A 1 82 ? -1.812 7.616 14.951 1.00 90.50 82 CYS A O 1
ATOM 685 N N . VAL A 1 83 ? -0.572 6.692 13.318 1.00 93.38 83 VAL A N 1
ATOM 686 C CA . VAL A 1 83 ? 0.730 7.038 13.899 1.00 93.38 83 VAL A CA 1
ATOM 687 C C . VAL A 1 83 ? 1.044 8.520 13.665 1.00 93.38 83 VAL A C 1
ATOM 689 O O . VAL A 1 83 ? 0.495 9.154 12.761 1.00 93.38 83 VAL A O 1
ATOM 692 N N . LYS A 1 84 ? 1.975 9.089 14.442 1.00 96.50 84 LYS A N 1
ATOM 693 C CA . LYS A 1 84 ? 2.541 10.410 14.128 1.00 96.50 84 LYS A CA 1
ATOM 694 C C . LYS A 1 84 ? 3.410 10.292 12.870 1.00 96.50 84 LYS A C 1
ATOM 696 O O . LYS A 1 84 ? 4.590 9.968 12.961 1.00 96.50 84 LYS A O 1
ATOM 701 N N . TRP A 1 85 ? 2.807 10.547 11.710 1.00 94.56 85 TRP A N 1
ATOM 702 C CA . TRP A 1 85 ? 3.422 10.316 10.399 1.00 94.56 85 TRP A CA 1
ATOM 703 C C . TRP A 1 85 ? 4.719 11.099 10.186 1.00 94.56 85 TRP A C 1
ATOM 705 O O . TR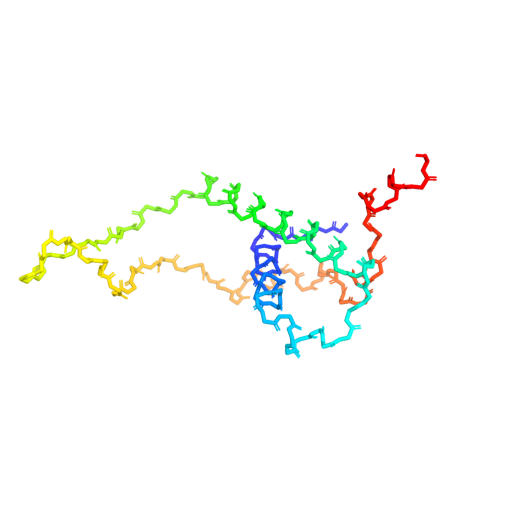P A 1 85 ? 5.739 10.518 9.832 1.00 94.56 85 TRP A O 1
ATOM 715 N N . GLN A 1 86 ? 4.694 12.408 10.447 1.00 95.50 86 GLN A N 1
ATOM 716 C CA . GLN A 1 86 ? 5.837 13.278 10.157 1.00 95.50 86 GLN A CA 1
ATOM 717 C C . GLN A 1 86 ? 7.100 12.871 10.940 1.00 95.50 86 GLN A C 1
ATOM 719 O O . GLN A 1 86 ? 8.130 12.650 10.306 1.00 95.50 86 GLN A O 1
ATOM 724 N N . PRO A 1 87 ? 7.046 12.655 12.273 1.00 96.06 87 PRO A N 1
ATOM 725 C CA . PRO A 1 87 ? 8.199 12.128 13.004 1.00 96.06 87 PRO A CA 1
ATOM 726 C C . PRO A 1 87 ? 8.689 10.762 12.511 1.00 96.06 87 PRO A C 1
ATOM 728 O O . PRO A 1 87 ? 9.895 10.529 12.473 1.00 96.06 87 PRO A O 1
ATOM 731 N N . LEU A 1 88 ? 7.775 9.859 12.130 1.00 93.50 88 LEU A N 1
ATOM 732 C CA . LEU A 1 88 ? 8.144 8.536 11.621 1.00 93.50 88 LEU A CA 1
ATOM 733 C C . LEU A 1 88 ? 8.969 8.654 10.336 1.00 93.50 88 LEU A C 1
ATOM 735 O O . LEU A 1 88 ? 10.051 8.079 10.261 1.00 93.50 88 LEU A O 1
ATOM 739 N N . ILE A 1 89 ? 8.488 9.417 9.354 1.00 91.31 89 ILE A N 1
ATOM 740 C CA . ILE A 1 89 ? 9.168 9.558 8.061 1.00 91.31 89 ILE A CA 1
ATOM 741 C C . ILE A 1 89 ? 10.469 10.350 8.190 1.00 91.31 89 ILE A C 1
ATOM 743 O O . ILE A 1 89 ? 11.478 9.926 7.633 1.00 91.31 89 ILE A O 1
ATOM 747 N N . ALA A 1 90 ? 10.494 11.422 8.987 1.00 92.38 90 ALA A N 1
ATOM 748 C CA . ALA A 1 90 ? 11.721 12.182 9.240 1.00 92.38 90 ALA A CA 1
ATOM 749 C C . ALA A 1 90 ? 12.841 11.298 9.822 1.00 92.38 90 ALA A C 1
ATOM 751 O O . ALA A 1 90 ? 14.003 11.436 9.455 1.00 92.38 90 ALA A O 1
ATOM 752 N N . SER A 1 91 ? 12.502 10.313 10.666 1.00 90.69 91 SER A N 1
ATOM 753 C CA . SER A 1 91 ? 13.492 9.376 11.225 1.00 90.69 91 SER A CA 1
ATOM 754 C C . SER A 1 91 ? 14.183 8.478 10.182 1.00 90.69 91 SER A C 1
ATOM 756 O O . SER A 1 91 ? 15.223 7.873 10.474 1.00 90.69 91 SER A O 1
ATOM 758 N N . LEU A 1 92 ? 13.612 8.383 8.975 1.00 88.69 92 LEU A N 1
ATOM 759 C CA . LEU A 1 92 ? 14.089 7.537 7.884 1.00 88.69 92 LEU A CA 1
ATOM 760 C C . LEU A 1 92 ? 14.905 8.291 6.839 1.00 88.69 92 LEU A C 1
ATOM 762 O O . LEU A 1 92 ? 15.536 7.623 6.029 1.00 88.69 92 LEU A O 1
ATOM 766 N N . GLU A 1 93 ? 14.920 9.627 6.854 1.00 85.00 93 GLU A N 1
ATOM 767 C CA . GLU A 1 93 ? 15.464 10.473 5.779 1.00 85.00 93 GLU A CA 1
ATOM 768 C C . GLU A 1 93 ? 16.863 10.033 5.310 1.00 85.00 93 GLU A C 1
ATOM 770 O O . GLU A 1 93 ? 17.099 9.857 4.119 1.00 85.00 93 GLU A O 1
ATOM 775 N N . HIS A 1 94 ? 17.766 9.730 6.246 1.00 85.31 94 HIS A N 1
ATOM 776 C CA . HIS A 1 94 ? 19.145 9.317 5.947 1.00 85.31 94 HIS A CA 1
ATOM 777 C C . HIS A 1 94 ? 19.311 7.845 5.521 1.00 85.31 94 HIS A C 1
ATOM 779 O O . HIS A 1 94 ? 20.434 7.374 5.357 1.00 85.31 94 HIS A O 1
ATOM 785 N N . ARG A 1 95 ? 18.218 7.083 5.414 1.00 83.81 95 ARG A N 1
ATOM 786 C CA . ARG A 1 95 ? 18.212 5.636 5.123 1.00 83.81 95 ARG A CA 1
ATOM 787 C C . ARG A 1 95 ? 17.357 5.279 3.906 1.00 83.81 95 ARG A C 1
ATOM 789 O O . ARG A 1 95 ? 17.241 4.096 3.583 1.00 83.81 95 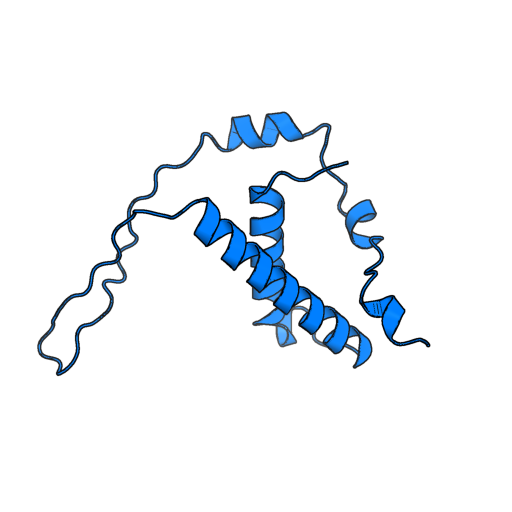ARG A O 1
ATOM 796 N N . VAL A 1 96 ? 16.737 6.273 3.269 1.00 82.38 96 VAL A N 1
ATOM 797 C CA . VAL A 1 96 ? 15.878 6.073 2.101 1.00 82.38 96 VAL A CA 1
ATOM 798 C C . VAL A 1 96 ? 16.730 5.648 0.908 1.00 82.38 96 VAL A C 1
ATOM 800 O O . VAL A 1 96 ? 17.712 6.303 0.573 1.00 82.38 96 VAL A O 1
ATOM 803 N N . VAL A 1 97 ? 16.329 4.555 0.259 1.00 82.69 97 VAL A N 1
ATOM 804 C CA . VAL A 1 97 ? 16.865 4.165 -1.052 1.00 82.69 97 VAL A CA 1
ATOM 805 C C . VAL A 1 97 ? 16.331 5.150 -2.086 1.00 82.69 97 VAL A C 1
ATOM 807 O O . VAL A 1 97 ? 15.117 5.351 -2.159 1.00 82.69 97 VAL A O 1
ATOM 810 N N . SER A 1 98 ? 17.215 5.779 -2.859 1.00 81.94 98 SER A N 1
ATOM 811 C CA . SER A 1 98 ? 16.808 6.784 -3.843 1.00 81.94 98 SER A CA 1
ATOM 812 C C . SER A 1 98 ? 15.967 6.171 -4.966 1.00 81.94 98 SER A C 1
ATOM 814 O O . SER A 1 98 ? 16.123 5.000 -5.310 1.00 81.94 98 SER A O 1
ATOM 816 N N . GLU A 1 99 ? 15.111 6.978 -5.601 1.00 78.56 99 GLU A N 1
ATOM 817 C CA . GLU A 1 99 ? 14.326 6.553 -6.774 1.00 78.56 99 GLU A CA 1
ATOM 818 C C . GLU A 1 99 ? 15.231 5.950 -7.863 1.00 78.56 99 GLU A C 1
ATOM 820 O O . GLU A 1 99 ? 14.904 4.932 -8.465 1.00 78.56 99 GLU A O 1
ATOM 825 N N . ARG A 1 100 ? 16.420 6.533 -8.066 1.00 84.62 100 ARG A N 1
ATOM 826 C CA . ARG A 1 100 ? 17.407 6.036 -9.027 1.00 84.62 100 ARG A CA 1
ATOM 827 C C . ARG A 1 100 ? 17.918 4.647 -8.655 1.00 84.62 100 ARG A C 1
ATOM 829 O O . ARG A 1 100 ? 18.044 3.799 -9.530 1.00 84.62 100 ARG A O 1
ATOM 836 N N . GLU A 1 101 ? 18.246 4.402 -7.392 1.00 85.81 101 GLU A N 1
ATOM 837 C CA . GLU A 1 101 ? 18.665 3.067 -6.946 1.00 85.81 101 GLU A CA 1
ATOM 838 C C . GLU A 1 101 ? 17.525 2.054 -7.092 1.00 85.81 101 GLU A C 1
ATOM 840 O O . GLU A 1 101 ? 17.761 0.947 -7.568 1.00 85.81 101 GLU A O 1
ATOM 845 N N . MET A 1 102 ? 16.288 2.455 -6.778 1.00 81.94 102 MET A N 1
ATOM 846 C CA . MET A 1 102 ? 15.095 1.616 -6.942 1.00 81.94 102 MET A CA 1
ATOM 847 C C . MET A 1 102 ? 14.837 1.228 -8.402 1.00 81.94 102 MET A C 1
ATOM 849 O O . MET A 1 102 ? 14.512 0.079 -8.684 1.00 81.94 102 MET A O 1
ATOM 853 N N . GLN A 1 103 ? 15.013 2.159 -9.341 1.00 80.38 103 GLN A N 1
ATOM 854 C CA . GLN A 1 103 ? 14.836 1.906 -10.777 1.00 80.38 103 GLN A CA 1
ATOM 855 C C . GLN A 1 103 ? 15.877 0.941 -11.357 1.00 80.38 103 GLN A C 1
ATOM 857 O O . GLN A 1 103 ? 15.630 0.325 -12.386 1.00 80.38 103 GLN A O 1
ATOM 862 N N . ASN A 1 104 ? 17.032 0.801 -10.702 1.00 84.94 104 ASN A N 1
ATOM 863 C CA . ASN A 1 104 ? 18.095 -0.110 -11.123 1.00 84.94 104 ASN A CA 1
ATOM 864 C C . ASN A 1 104 ? 18.021 -1.476 -10.420 1.00 84.94 104 ASN A C 1
ATOM 866 O O . ASN A 1 104 ? 18.960 -2.268 -10.518 1.00 84.94 104 ASN A O 1
ATOM 870 N N . LEU A 1 105 ? 16.937 -1.761 -9.690 1.00 83.44 105 LEU A N 1
ATOM 871 C CA . LEU A 1 105 ? 16.744 -3.070 -9.078 1.00 83.44 105 LEU A CA 1
ATOM 872 C C . LEU A 1 105 ? 16.530 -4.140 -10.148 1.00 83.44 105 LEU A C 1
ATOM 874 O O . LEU A 1 105 ? 15.727 -3.996 -11.065 1.00 83.44 105 LEU A O 1
ATOM 878 N N . ILE A 1 106 ? 17.234 -5.255 -9.981 1.00 83.62 106 ILE A N 1
ATOM 879 C CA . ILE A 1 106 ? 17.113 -6.420 -10.850 1.00 83.62 106 ILE A CA 1
ATOM 880 C C . ILE A 1 106 ? 16.063 -7.352 -10.247 1.00 83.62 106 ILE A C 1
ATOM 882 O O . ILE A 1 106 ? 16.180 -7.740 -9.084 1.00 83.62 106 ILE A O 1
ATOM 886 N N . ASN A 1 107 ? 15.055 -7.731 -11.037 1.00 80.12 107 ASN A N 1
ATOM 887 C CA . ASN A 1 107 ? 14.068 -8.727 -10.631 1.00 80.12 107 ASN A CA 1
ATOM 888 C C . ASN A 1 107 ? 14.651 -10.145 -10.824 1.00 80.12 107 ASN A C 1
ATOM 890 O O . ASN A 1 107 ? 14.793 -10.586 -11.966 1.00 80.12 107 ASN A O 1
ATOM 894 N N . PRO A 1 108 ? 14.965 -10.891 -9.747 1.00 81.19 108 PRO A N 1
ATOM 895 C CA . PRO A 1 108 ? 15.570 -12.217 -9.863 1.00 81.19 108 PRO A CA 1
ATOM 896 C C . PRO A 1 108 ? 14.610 -13.278 -10.422 1.00 81.19 108 PRO A C 1
ATOM 898 O O . PRO A 1 108 ? 15.065 -14.341 -10.836 1.00 81.19 108 PRO A O 1
ATOM 901 N N . LEU A 1 109 ? 13.297 -13.020 -10.432 1.00 79.12 109 LEU A N 1
ATOM 902 C CA . LEU A 1 109 ? 12.297 -13.942 -10.975 1.00 79.12 109 LEU A CA 1
ATOM 903 C C . LEU A 1 109 ? 12.217 -13.874 -12.503 1.00 79.12 109 LEU A C 1
ATOM 905 O O . LEU A 1 109 ? 11.950 -14.895 -13.124 1.00 79.12 109 LEU A O 1
ATOM 909 N N . LEU A 1 110 ? 12.543 -12.728 -13.110 1.00 74.81 110 LEU A N 1
ATOM 910 C CA . LEU A 1 110 ? 12.644 -12.600 -14.570 1.00 74.81 110 LEU A CA 1
ATOM 911 C C . LEU A 1 110 ? 13.890 -13.275 -15.155 1.00 74.81 110 LEU A C 1
ATOM 913 O O . LEU A 1 110 ? 13.939 -13.570 -16.342 1.00 74.81 110 LEU A O 1
ATOM 917 N N . LEU A 1 111 ? 14.903 -13.543 -14.329 1.00 69.88 111 LEU A N 1
ATOM 918 C CA . LEU A 1 111 ? 16.139 -14.204 -14.760 1.00 69.88 111 LEU A CA 1
ATOM 919 C C . LEU A 1 111 ? 16.011 -15.732 -14.852 1.00 69.88 111 LEU A C 1
ATOM 921 O O . LEU A 1 111 ? 16.969 -16.396 -15.233 1.00 69.88 111 LEU A O 1
ATOM 925 N N . ARG A 1 112 ? 14.870 -16.307 -14.453 1.00 59.81 112 ARG A N 1
ATOM 926 C CA . ARG A 1 112 ? 14.660 -17.764 -14.444 1.00 59.81 112 ARG A CA 1
ATOM 927 C C . ARG A 1 112 ? 14.120 -18.320 -15.763 1.00 59.81 112 ARG A C 1
ATOM 929 O O . ARG A 1 112 ? 14.146 -19.532 -15.924 1.00 59.81 112 ARG A O 1
ATOM 936 N N . GLU A 1 113 ? 13.676 -17.474 -16.692 1.00 53.88 113 GLU A N 1
ATOM 937 C CA . GLU A 1 113 ? 13.127 -17.904 -17.992 1.00 53.88 113 GLU A CA 1
ATOM 938 C C . GLU A 1 113 ? 14.183 -18.034 -19.110 1.00 53.88 113 GLU A C 1
ATOM 940 O O . GLU A 1 113 ? 13.846 -18.337 -20.250 1.00 53.88 113 GLU A O 1
ATOM 945 N N . SER A 1 114 ? 15.469 -17.825 -18.808 1.00 49.53 114 SER A N 1
ATOM 946 C CA . SER A 1 114 ? 16.578 -17.893 -19.775 1.00 49.53 114 SER A CA 1
ATOM 947 C C . SER A 1 114 ? 17.386 -19.202 -19.745 1.00 49.53 114 SER A C 1
ATOM 949 O O . SER A 1 114 ? 18.488 -19.246 -20.299 1.00 49.53 114 SER A O 1
ATOM 951 N N . HIS A 1 115 ? 16.855 -20.265 -19.132 1.00 40.06 115 HIS A N 1
ATOM 952 C CA . HIS A 1 115 ? 17.466 -21.599 -19.084 1.00 40.06 115 HIS A CA 1
ATOM 953 C C . HIS A 1 115 ? 16.512 -22.700 -19.542 1.00 40.06 115 HIS A C 1
ATOM 955 O O . HIS A 1 115 ? 15.369 -22.733 -19.039 1.00 40.06 115 HIS A O 1
#

InterPro domains:
  IPR021765 Mycotoxin biosynthesis protein UstYa-like [PF11807] (4-88)
  IPR021765 Mycotoxin biosynthesis protein UstYa-like [PTHR33365] (1-100)

Organism: Viridothelium virens (NCBI:txid1048519)

Radius of gyration: 18.93 Å; chains: 1; bounding box: 55×35×40 Å

Foldseek 3Di:
DDDDLVVLLVVLVVLLVCVVVVCVNPVDDDPLSVVVSVVSNVVSVVSNVVVCVVVVDPFDFDWADDVDPDIHTDPPDTDDDDDPPVVVVVVCVVPDDDPVNVVPDDDVVSVVVPD

Secondary structure (DSSP, 8-state):
----HHHHHHHHHHHHHHHHTHHHH-TT--HHHHHHHHHHHHHHHHHHHHHHHHH-------EE--SSSS-EE--SPPP-----HHHHHHTTGGGPPPHHHHHT---TTGGGTT-